Protein AF-A0A383A1T6-F1 (afdb_monomer_lite)

Structure (mmCIF, N/CA/C/O backbone):
data_AF-A0A383A1T6-F1
#
_entry.id   AF-A0A383A1T6-F1
#
loop_
_atom_site.group_PDB
_atom_site.id
_atom_site.type_symbol
_atom_site.label_atom_id
_atom_site.label_alt_id
_atom_site.label_comp_id
_atom_site.label_asym_id
_atom_site.label_entity_id
_atom_site.label_seq_id
_atom_site.pdbx_PDB_ins_code
_atom_site.Cartn_x
_atom_site.Cartn_y
_atom_site.Cartn_z
_atom_site.occupancy
_atom_site.B_iso_or_equiv
_atom_site.auth_seq_id
_atom_site.auth_comp_id
_atom_site.auth_asym_id
_atom_site.auth_atom_id
_atom_site.pdbx_PDB_model_num
ATOM 1 N N . MET A 1 1 ? 11.343 -1.258 -28.262 1.00 47.59 1 MET A N 1
ATOM 2 C CA . MET A 1 1 ? 9.980 -0.858 -27.852 1.00 47.59 1 MET A CA 1
ATOM 3 C C . MET A 1 1 ? 9.850 -1.155 -26.367 1.00 47.59 1 MET A C 1
ATOM 5 O O . MET A 1 1 ? 9.973 -2.315 -26.003 1.00 47.59 1 MET A O 1
ATOM 9 N N . LEU A 1 2 ? 9.723 -0.137 -25.511 1.00 61.12 2 LEU A N 1
ATOM 10 C CA . LEU A 1 2 ? 9.487 -0.342 -24.076 1.00 61.12 2 LEU A CA 1
ATOM 11 C C . LEU A 1 2 ? 8.007 -0.691 -23.893 1.00 61.12 2 LEU A C 1
ATOM 13 O O . LEU A 1 2 ? 7.138 0.154 -24.095 1.00 61.12 2 LEU A O 1
ATOM 17 N N . VAL A 1 3 ? 7.721 -1.956 -23.590 1.00 64.56 3 VAL A N 1
ATOM 18 C CA . VAL A 1 3 ? 6.367 -2.408 -23.259 1.00 64.56 3 VAL A CA 1
ATOM 19 C C . VAL A 1 3 ? 6.116 -2.026 -21.806 1.00 64.56 3 VAL A C 1
ATOM 21 O O . VAL A 1 3 ? 6.524 -2.741 -20.897 1.00 64.56 3 VAL A O 1
ATOM 24 N N . ILE A 1 4 ? 5.475 -0.878 -21.588 1.00 69.56 4 ILE A N 1
ATOM 25 C CA . ILE A 1 4 ? 5.002 -0.496 -20.255 1.00 69.56 4 ILE A CA 1
ATOM 26 C 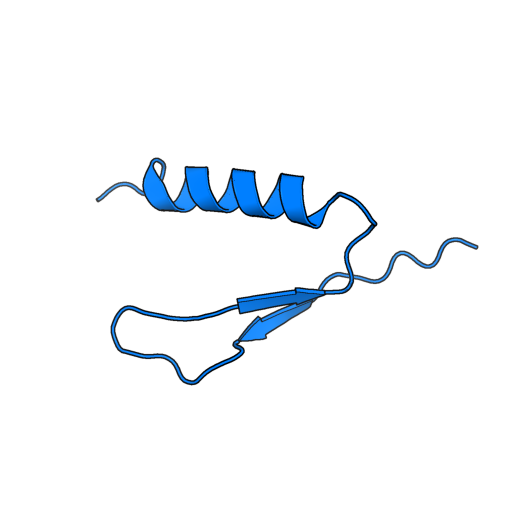C . ILE A 1 4 ? 3.866 -1.453 -19.898 1.00 69.56 4 ILE A C 1
ATOM 28 O O . ILE A 1 4 ? 2.757 -1.357 -20.430 1.00 69.56 4 ILE A O 1
ATOM 32 N N . GLN A 1 5 ? 4.157 -2.415 -19.028 1.00 76.38 5 GLN A N 1
ATOM 33 C CA . GLN A 1 5 ? 3.139 -3.311 -18.504 1.00 76.38 5 GLN A CA 1
ATOM 34 C C . GLN A 1 5 ? 2.265 -2.542 -17.515 1.00 76.38 5 GLN A C 1
ATOM 36 O O . GLN A 1 5 ? 2.763 -1.861 -16.621 1.00 76.38 5 GLN A O 1
ATOM 41 N N . ARG A 1 6 ? 0.943 -2.622 -17.692 1.00 85.94 6 ARG A N 1
ATOM 42 C CA . ARG A 1 6 ? 0.008 -1.969 -16.774 1.00 85.94 6 ARG A CA 1
ATOM 43 C C . ARG A 1 6 ? 0.055 -2.689 -15.422 1.00 85.94 6 ARG A C 1
ATOM 45 O O . ARG A 1 6 ? -0.187 -3.898 -15.411 1.00 85.94 6 ARG A O 1
ATOM 52 N N . PRO A 1 7 ? 0.322 -1.981 -14.311 1.00 90.56 7 PRO A N 1
ATOM 53 C CA . PRO A 1 7 ? 0.284 -2.593 -12.994 1.00 90.56 7 PRO A CA 1
ATOM 54 C C . PRO A 1 7 ? -1.138 -3.056 -12.682 1.00 90.56 7 PRO A C 1
ATOM 56 O O . PRO A 1 7 ? -2.115 -2.354 -12.956 1.00 90.56 7 PRO A O 1
ATOM 59 N N . LYS A 1 8 ? -1.242 -4.247 -12.105 1.00 93.12 8 LYS A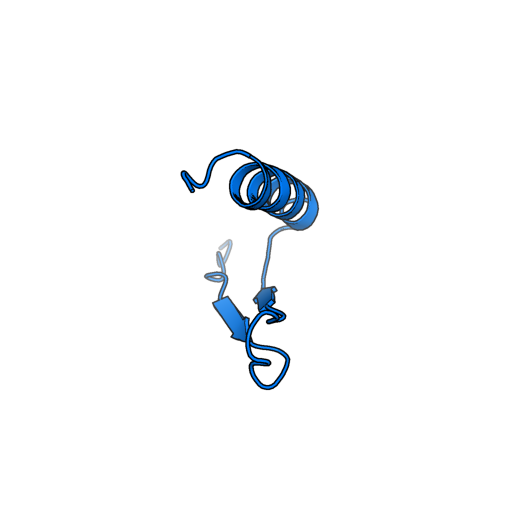 N 1
ATOM 60 C CA . LYS A 1 8 ? -2.472 -4.823 -11.572 1.00 93.12 8 LYS A CA 1
ATOM 61 C C . LYS A 1 8 ? -2.396 -4.859 -10.057 1.00 93.12 8 LYS A C 1
ATOM 63 O O . LYS A 1 8 ? -1.307 -4.914 -9.491 1.00 93.12 8 LYS A O 1
ATOM 68 N N . ILE A 1 9 ? -3.564 -4.824 -9.431 1.00 94.75 9 ILE A N 1
ATOM 69 C CA . ILE A 1 9 ? -3.735 -4.929 -7.986 1.00 94.75 9 ILE A CA 1
ATOM 70 C C . ILE A 1 9 ? -4.521 -6.211 -7.734 1.00 94.75 9 ILE A C 1
ATOM 72 O O . ILE A 1 9 ? -5.591 -6.393 -8.312 1.00 94.75 9 ILE A O 1
ATOM 76 N N . GLU A 1 10 ? -3.990 -7.089 -6.893 1.00 95.19 10 GLU A N 1
ATOM 77 C CA . GLU A 1 10 ? -4.596 -8.379 -6.560 1.00 95.19 10 GLU A CA 1
ATOM 78 C C . GLU A 1 10 ? -4.663 -8.533 -5.038 1.00 95.19 10 GLU A C 1
ATOM 80 O O . GLU A 1 10 ? -3.708 -8.205 -4.330 1.00 95.19 10 GLU A O 1
ATOM 85 N N . SER A 1 11 ? -5.791 -9.012 -4.513 1.00 93.69 11 SER A N 1
ATOM 86 C CA . SER A 1 11 ? -5.919 -9.383 -3.101 1.00 93.69 11 SER A CA 1
ATOM 87 C C . SER A 1 11 ? -5.198 -10.705 -2.859 1.00 93.69 11 SER A C 1
ATOM 89 O O . SER A 1 11 ? -5.479 -11.694 -3.533 1.00 93.69 11 SER A O 1
ATOM 91 N N . ILE A 1 12 ? -4.265 -10.728 -1.908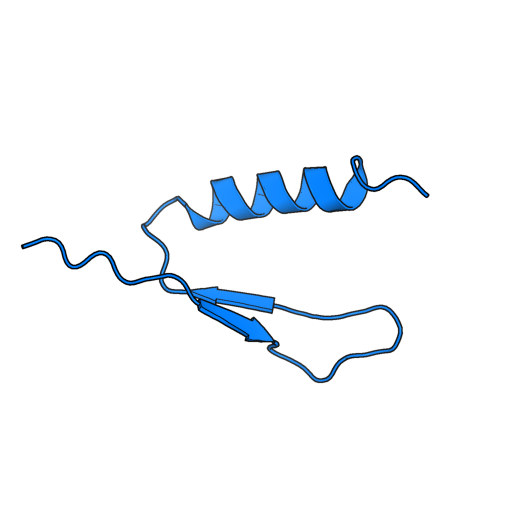 1.00 92.75 12 ILE A N 1
ATOM 92 C CA . ILE A 1 12 ? -3.421 -11.913 -1.666 1.00 92.75 12 ILE A CA 1
ATOM 93 C C . ILE A 1 12 ? -4.092 -12.921 -0.725 1.00 92.75 12 ILE A C 1
ATOM 95 O O . ILE A 1 12 ? -3.731 -14.092 -0.729 1.00 92.75 12 ILE A O 1
ATOM 99 N N . ASN A 1 13 ? -5.045 -12.459 0.087 1.00 87.38 13 ASN A N 1
ATOM 100 C CA . ASN A 1 13 ? -5.730 -13.244 1.106 1.00 87.38 13 ASN A CA 1
ATOM 101 C C . ASN A 1 13 ? -7.246 -13.023 1.033 1.00 87.38 13 ASN A C 1
ATOM 103 O O . ASN A 1 13 ? -7.719 -12.054 0.430 1.00 87.38 13 ASN A O 1
ATOM 107 N N . GLU A 1 14 ? -7.988 -13.900 1.708 1.00 83.00 14 GLU A N 1
ATOM 108 C CA . GLU A 1 14 ? -9.377 -13.628 2.066 1.00 83.00 14 GLU A CA 1
ATOM 109 C C . GLU A 1 14 ? -9.452 -12.379 2.950 1.00 83.00 14 GLU A C 1
ATOM 111 O O . GLU A 1 14 ? -8.560 -12.106 3.761 1.00 83.00 14 GLU A O 1
ATOM 116 N N . GLU A 1 15 ? -10.495 -11.592 2.716 1.00 82.56 15 GLU A N 1
ATOM 117 C CA . GLU A 1 15 ? -10.789 -10.404 3.498 1.00 82.56 15 GLU A CA 1
ATOM 118 C C . GLU A 1 15 ? -11.185 -10.817 4.915 1.00 82.56 15 GLU A C 1
ATOM 120 O O . GLU A 1 15 ? -12.107 -11.604 5.115 1.00 82.56 15 GLU A O 1
ATOM 125 N N . ASP A 1 16 ? -10.461 -10.286 5.893 1.00 87.81 16 ASP A N 1
ATOM 126 C CA . ASP A 1 16 ? -10.852 -10.316 7.296 1.00 87.81 16 ASP A CA 1
ATOM 127 C C . ASP A 1 16 ? -11.589 -9.002 7.606 1.00 87.81 16 ASP A C 1
ATOM 129 O O . ASP A 1 16 ? -11.346 -8.000 6.927 1.00 87.81 16 ASP A O 1
ATOM 133 N N . GLU A 1 17 ? -12.449 -8.965 8.628 1.00 89.25 17 GLU A N 1
ATOM 134 C CA . GLU A 1 17 ? -13.415 -7.869 8.850 1.00 89.25 17 GLU A CA 1
ATOM 135 C C . GLU A 1 17 ? -12.798 -6.459 8.810 1.00 89.25 17 GLU A C 1
ATOM 137 O O . GLU A 1 17 ? -13.457 -5.507 8.407 1.00 89.25 17 GLU A O 1
ATOM 142 N N . ASN A 1 18 ? -11.532 -6.312 9.219 1.00 91.25 18 ASN A N 1
ATOM 143 C CA . ASN A 1 18 ? -10.816 -5.032 9.214 1.00 91.25 18 ASN A CA 1
ATOM 144 C C . ASN A 1 18 ? -9.385 -5.134 8.662 1.00 91.25 18 ASN A C 1
ATOM 146 O O . ASN A 1 18 ? -8.526 -4.298 8.972 1.00 91.25 18 ASN A O 1
ATOM 150 N N . LYS A 1 19 ? -9.069 -6.180 7.890 1.00 92.88 19 LYS A N 1
ATOM 151 C CA . LYS A 1 19 ? -7.699 -6.406 7.414 1.00 92.88 19 LYS A CA 1
ATOM 152 C C . LYS A 1 19 ? -7.676 -7.097 6.062 1.00 92.88 19 LYS A C 1
ATOM 154 O O . LYS A 1 19 ? -8.147 -8.215 5.908 1.00 92.88 19 LYS A O 1
ATOM 159 N N . GLN A 1 20 ? -6.981 -6.467 5.118 1.00 94.62 20 GLN A N 1
ATOM 160 C CA . GLN A 1 20 ? -6.750 -7.025 3.792 1.00 94.62 20 GLN A CA 1
ATOM 161 C C . GLN A 1 20 ? -5.303 -6.801 3.334 1.00 94.62 20 GLN A C 1
ATOM 163 O O . GLN A 1 20 ? -4.659 -5.813 3.702 1.00 94.62 20 GLN A O 1
ATOM 168 N N . LYS A 1 21 ? -4.769 -7.739 2.543 1.00 94.19 21 LYS A N 1
ATOM 169 C CA . LYS A 1 21 ? -3.456 -7.630 1.894 1.00 94.19 21 LYS A CA 1
ATOM 170 C C . LYS A 1 21 ? -3.628 -7.504 0.386 1.00 94.19 21 LYS A C 1
ATOM 172 O O . LYS A 1 21 ? -4.366 -8.274 -0.222 1.00 94.19 21 LYS A O 1
ATOM 177 N N . PHE A 1 22 ? -2.862 -6.598 -0.216 1.00 95.12 22 PHE A N 1
ATOM 178 C CA . PHE A 1 22 ? -2.843 -6.367 -1.658 1.00 95.12 22 PHE A CA 1
ATOM 179 C C . PHE A 1 22 ? -1.427 -6.505 -2.218 1.00 95.12 22 PHE A C 1
ATOM 181 O O . PHE A 1 22 ? -0.460 -6.065 -1.593 1.00 95.12 22 PHE A O 1
ATOM 188 N N . SER A 1 23 ? -1.322 -7.092 -3.406 1.00 95.19 23 SER A N 1
ATOM 189 C CA . SER A 1 23 ? -0.114 -7.161 -4.223 1.00 95.19 23 SER A CA 1
ATOM 190 C C . SER A 1 23 ? -0.279 -6.260 -5.443 1.00 95.19 23 SER A C 1
ATOM 192 O O . SER A 1 23 ? -1.341 -6.260 -6.063 1.00 95.19 23 SER A O 1
ATOM 194 N N . ILE A 1 24 ? 0.757 -5.489 -5.790 1.00 94.94 24 ILE A N 1
ATOM 195 C CA . ILE A 1 24 ? 0.761 -4.617 -6.971 1.00 94.94 24 ILE A CA 1
ATOM 196 C C . ILE A 1 24 ? 1.930 -5.007 -7.867 1.00 94.94 24 ILE A C 1
ATOM 198 O O . ILE A 1 24 ? 3.086 -4.902 -7.454 1.00 94.94 24 ILE A O 1
ATOM 202 N N . SER A 1 25 ? 1.642 -5.453 -9.089 1.00 93.62 25 SER A N 1
ATOM 203 C CA . SER A 1 25 ? 2.675 -5.869 -10.043 1.00 93.62 25 SER A CA 1
ATOM 204 C C . SER A 1 25 ? 2.179 -5.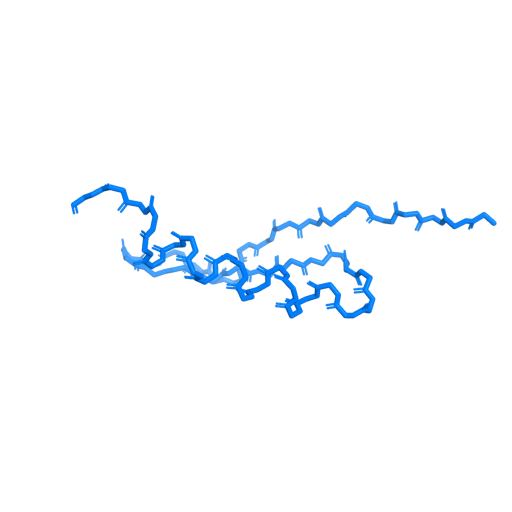868 -11.499 1.00 93.62 25 SER A C 1
ATOM 206 O O . SER A 1 25 ? 0.972 -5.934 -11.730 1.00 93.62 25 SER A O 1
ATOM 208 N N . PRO A 1 26 ? 3.080 -5.807 -12.496 1.00 93.44 26 PRO A N 1
ATOM 209 C CA . PRO A 1 26 ? 4.500 -5.470 -12.377 1.00 93.44 26 PRO A CA 1
ATOM 210 C C . PRO A 1 26 ? 4.701 -3.964 -12.143 1.00 93.44 26 PRO A C 1
ATOM 212 O O . PRO A 1 26 ? 3.877 -3.145 -12.542 1.00 93.44 26 PRO A O 1
ATOM 215 N N . LEU A 1 27 ? 5.804 -3.605 -11.486 1.00 91.25 27 LEU A N 1
ATOM 216 C CA . LEU A 1 27 ? 6.227 -2.220 -11.280 1.00 91.25 27 LEU A CA 1
ATOM 217 C C . LEU A 1 27 ? 7.652 -2.047 -11.791 1.00 91.25 27 LEU A C 1
ATOM 219 O O . LEU A 1 27 ? 8.467 -2.965 -11.696 1.00 91.25 27 LEU A O 1
ATOM 223 N N . GLU A 1 28 ? 7.955 -0.847 -12.275 1.00 90.38 28 GLU A N 1
ATOM 224 C CA . GLU A 1 28 ? 9.324 -0.475 -12.610 1.00 90.38 28 GLU A CA 1
ATOM 225 C C . GLU A 1 28 ? 10.224 -0.541 -11.362 1.00 90.38 28 GLU A C 1
ATOM 227 O O . GLU A 1 28 ? 9.777 -0.221 -10.248 1.00 90.38 28 GLU A O 1
ATOM 232 N N . PRO A 1 29 ? 11.501 -0.929 -11.512 1.00 89.94 29 PRO A N 1
ATOM 233 C CA . PRO A 1 29 ? 12.450 -0.920 -10.407 1.00 89.94 29 PRO A CA 1
ATOM 234 C C . PRO A 1 29 ? 12.456 0.428 -9.669 1.00 89.94 29 PRO A C 1
ATOM 236 O O . PRO A 1 29 ? 12.510 1.496 -10.272 1.00 89.94 29 PRO A O 1
ATOM 239 N N . GLY A 1 30 ? 12.370 0.381 -8.338 1.00 89.12 30 GLY A N 1
ATOM 240 C CA . GLY A 1 30 ? 12.326 1.569 -7.476 1.00 89.12 30 GLY A CA 1
ATOM 241 C C . GLY A 1 30 ? 10.927 2.147 -7.221 1.00 89.12 30 GLY A C 1
ATOM 242 O O . GLY A 1 30 ? 10.719 2.749 -6.166 1.00 89.12 30 GLY A O 1
ATOM 243 N N . PHE A 1 31 ? 9.931 1.895 -8.082 1.00 93.19 31 PHE A N 1
ATOM 244 C CA . PHE A 1 31 ? 8.576 2.441 -7.890 1.00 93.19 31 PHE A CA 1
ATOM 245 C C . PHE A 1 31 ? 7.858 1.848 -6.674 1.00 93.19 31 PHE A C 1
AT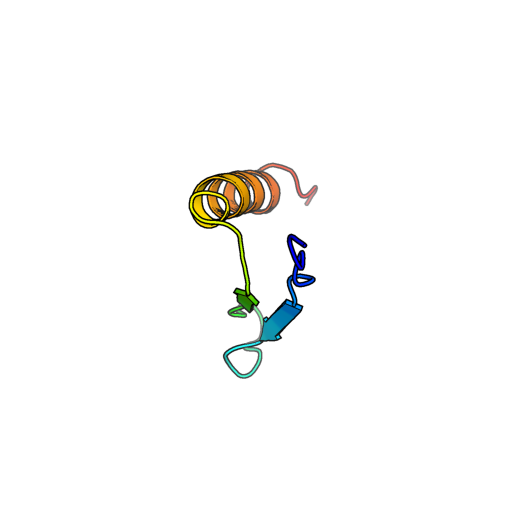OM 247 O O . PHE A 1 31 ? 7.048 2.536 -6.055 1.00 93.19 31 PHE A O 1
ATOM 254 N N . GLY A 1 32 ? 8.184 0.610 -6.287 1.00 94.94 32 GLY A N 1
ATOM 255 C CA . GLY A 1 32 ? 7.587 -0.043 -5.118 1.00 94.94 32 GLY A CA 1
ATOM 256 C C . GLY A 1 32 ? 7.760 0.757 -3.820 1.00 94.94 32 GLY A C 1
ATOM 257 O O . GLY A 1 32 ? 6.804 0.914 -3.066 1.00 94.94 32 GLY A O 1
ATOM 258 N N . HIS A 1 33 ? 8.944 1.338 -3.588 1.00 95.81 33 HIS A N 1
ATOM 259 C CA . HIS A 1 33 ? 9.202 2.152 -2.394 1.00 95.81 33 HIS A CA 1
ATOM 260 C C . HIS A 1 33 ? 8.451 3.484 -2.442 1.00 95.81 33 HIS A C 1
ATOM 262 O O . HIS A 1 33 ? 7.803 3.867 -1.466 1.00 95.81 33 HIS A O 1
ATOM 268 N N . THR A 1 34 ? 8.505 4.173 -3.584 1.00 96.06 34 THR A N 1
ATOM 269 C CA . THR A 1 34 ? 7.829 5.462 -3.784 1.00 96.06 34 THR A CA 1
ATOM 270 C C . THR A 1 34 ? 6.319 5.329 -3.602 1.00 96.06 34 THR A C 1
ATOM 272 O O . THR A 1 34 ? 5.715 6.101 -2.851 1.00 96.06 34 THR A O 1
ATOM 275 N N . LEU A 1 35 ? 5.710 4.325 -4.238 1.00 95.50 35 LEU A N 1
ATOM 276 C CA . LEU A 1 35 ? 4.278 4.060 -4.138 1.00 95.50 35 LEU A CA 1
ATOM 277 C C . LEU A 1 35 ? 3.893 3.586 -2.731 1.00 95.50 35 LEU A C 1
ATOM 279 O O . LEU A 1 35 ? 2.968 4.135 -2.136 1.00 95.50 35 LEU A O 1
ATOM 283 N N . GLY A 1 36 ? 4.626 2.618 -2.173 1.00 95.69 36 GLY A N 1
ATOM 284 C CA . GLY A 1 36 ? 4.336 2.045 -0.858 1.00 95.69 36 GLY A CA 1
ATOM 285 C C . GLY A 1 36 ? 4.411 3.069 0.275 1.00 95.69 36 GLY A C 1
ATOM 286 O O . GLY A 1 36 ? 3.500 3.144 1.101 1.00 95.69 36 GLY A O 1
ATOM 287 N N . ASN A 1 37 ? 5.448 3.912 0.297 1.00 95.88 37 ASN A N 1
ATOM 288 C CA . ASN A 1 37 ? 5.575 4.957 1.314 1.00 95.88 37 ASN A CA 1
ATOM 289 C C . ASN A 1 37 ? 4.478 6.026 1.181 1.00 95.88 37 ASN A C 1
ATOM 291 O O . ASN A 1 37 ? 3.915 6.467 2.185 1.00 95.88 37 ASN A O 1
ATOM 295 N N . SER A 1 38 ? 4.146 6.419 -0.052 1.00 96.44 38 SER A N 1
ATOM 296 C CA . SER A 1 38 ? 3.087 7.400 -0.311 1.00 96.44 38 SER A CA 1
ATOM 297 C C . SER A 1 38 ? 1.726 6.871 0.143 1.00 96.44 38 SER A C 1
ATOM 299 O O . SER A 1 38 ? 1.058 7.534 0.934 1.00 96.44 38 SER A O 1
ATOM 301 N N . LEU A 1 39 ? 1.367 5.643 -0.257 1.00 96.44 39 LEU A N 1
ATOM 302 C CA . LEU A 1 39 ? 0.124 4.984 0.155 1.00 96.44 39 LEU A CA 1
ATOM 303 C C . LEU A 1 39 ? 0.033 4.842 1.673 1.00 96.44 39 LEU A C 1
ATOM 305 O O . LEU A 1 39 ? -0.995 5.183 2.251 1.00 96.44 39 LEU A O 1
ATOM 309 N N . ARG A 1 40 ? 1.112 4.413 2.339 1.00 96.50 40 ARG A N 1
ATOM 310 C CA . ARG A 1 40 ? 1.140 4.300 3.804 1.00 96.50 40 ARG A CA 1
ATOM 311 C C . ARG A 1 40 ? 0.799 5.628 4.480 1.00 96.50 40 ARG A C 1
ATOM 313 O O . ARG A 1 40 ? 0.014 5.642 5.422 1.00 96.50 40 ARG A O 1
ATOM 320 N N . ARG A 1 41 ? 1.387 6.738 4.025 1.00 96.75 41 ARG A N 1
ATOM 321 C CA . ARG A 1 41 ? 1.104 8.065 4.596 1.00 96.75 41 ARG A CA 1
ATOM 322 C C . ARG A 1 41 ? -0.341 8.482 4.345 1.00 96.75 41 ARG A C 1
ATOM 324 O O . ARG A 1 41 ? -1.012 8.903 5.278 1.00 96.75 41 ARG A O 1
ATOM 331 N N . THR A 1 42 ? -0.828 8.323 3.117 1.00 96.31 42 THR A N 1
ATOM 332 C CA . THR A 1 42 ? -2.204 8.681 2.757 1.00 96.31 42 THR A CA 1
ATOM 333 C C . THR A 1 42 ? -3.225 7.902 3.584 1.00 96.31 42 THR A C 1
ATOM 335 O O . THR A 1 42 ? -4.112 8.513 4.173 1.00 96.31 42 THR A O 1
ATOM 338 N N . LEU A 1 43 ? -3.063 6.580 3.693 1.00 95.38 43 LEU A N 1
ATOM 339 C CA . LEU A 1 43 ? -3.986 5.722 4.439 1.00 95.38 43 LEU A CA 1
ATOM 340 C C . LEU A 1 43 ? -4.001 6.030 5.943 1.00 95.38 43 LEU A C 1
ATOM 342 O O . LEU A 1 43 ? -5.050 5.925 6.565 1.00 95.38 43 LEU A O 1
ATOM 346 N N . LEU A 1 44 ? -2.864 6.418 6.531 1.00 95.56 44 LEU A N 1
ATOM 347 C CA . LEU A 1 44 ? -2.766 6.664 7.975 1.00 95.56 44 LEU A CA 1
ATOM 348 C C . LEU A 1 44 ? -3.101 8.096 8.401 1.00 95.56 44 LEU A C 1
ATOM 350 O O . LEU A 1 44 ? -3.405 8.305 9.570 1.00 95.56 44 LEU A O 1
ATOM 354 N N . SER A 1 45 ? -2.980 9.088 7.514 1.00 95.44 45 SER A N 1
ATOM 355 C CA . SER A 1 45 ? -3.077 10.497 7.924 1.00 95.44 45 SER A CA 1
ATOM 356 C C . SER A 1 45 ? -3.971 11.372 7.055 1.00 95.44 45 SER A C 1
ATOM 358 O O . SER A 1 45 ? -4.054 12.567 7.319 1.00 95.44 45 SER A O 1
ATOM 360 N N . SER A 1 46 ? -4.549 10.846 5.972 1.00 93.81 46 SER A N 1
ATOM 361 C CA . SER A 1 46 ? -5.334 11.651 5.018 1.00 93.81 46 SER A CA 1
ATOM 362 C C . SER A 1 46 ? -6.778 11.182 4.857 1.00 93.81 46 SER A C 1
ATOM 364 O O . SER A 1 46 ? -7.520 11.798 4.098 1.00 93.81 46 SER A O 1
ATOM 366 N N . ILE A 1 47 ? -7.180 10.107 5.539 1.00 93.44 47 ILE A N 1
ATOM 367 C CA . ILE A 1 47 ? -8.570 9.649 5.543 1.00 93.44 47 ILE A CA 1
ATOM 368 C C . ILE A 1 47 ? -9.302 10.381 6.677 1.00 93.44 47 ILE A C 1
ATOM 370 O O . ILE A 1 47 ? -8.902 10.223 7.830 1.00 93.44 47 ILE A O 1
ATOM 374 N N . PRO A 1 48 ? -10.324 11.204 6.375 1.00 89.12 48 PRO A N 1
ATOM 375 C CA . PRO A 1 48 ? -11.146 11.839 7.396 1.00 89.12 48 PRO A CA 1
ATOM 376 C C . PRO A 1 48 ? -12.011 10.791 8.101 1.00 89.12 48 PRO A C 1
ATOM 378 O O . PRO A 1 48 ? -12.643 9.962 7.443 1.00 89.12 48 PRO A O 1
ATOM 381 N N . GLY A 1 49 ? -12.041 10.849 9.428 1.00 77.94 49 GLY A N 1
ATOM 382 C CA . GLY A 1 49 ? -12.752 9.911 10.292 1.00 77.94 49 GLY A CA 1
ATOM 383 C C . GLY A 1 49 ? -12.483 10.217 11.750 1.00 77.94 49 GLY A C 1
ATOM 384 O O . GLY A 1 49 ? -11.317 10.553 12.058 1.00 77.94 49 GLY A O 1
#

Secondary structure (DSSP, 8-state):
----PPPEEEE-SPPBTTB--EEEES--TTHHHHHHHHHHHHHHHSS--

Organism: NCBI:txid408172

Radius of gyration: 13.6 Å; chains: 1; bounding box: 26×26×38 Å

Sequence (49 aa):
MLVIQRPKIESINEEDENKQKFSISPLEPGFGHTLGNSLRRTLLSSIPG

pLDDT: mean 89.62, std 10.02, range [47.59, 96.75]

Foldseek 3Di:
DDDPDDKDKDWPDPDDPPDTDIDIDDDDPPVCVVVVVVVVCCVPPVDDD

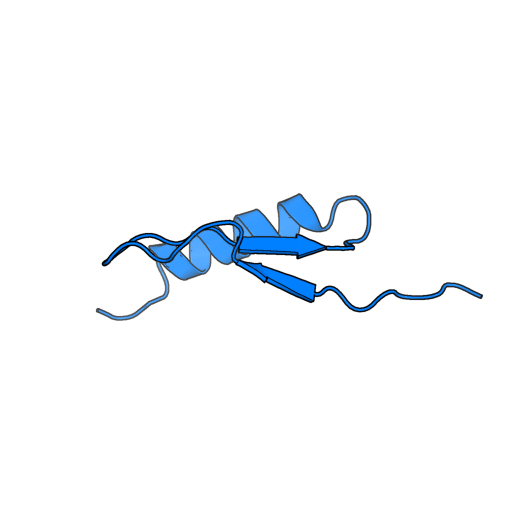InterPro domains:
  IPR011263 DNA-directed RNA polymerase, RpoA/D/Rpb3-type [PF01193] (26-49)
  IPR036603 RNA polymerase, RBP11-like subunit [G3DSA:3.30.1360.10] (1-49)
  IPR036603 RNA polymerase, RBP11-like subunit [SSF55257] (11-49)